Protein AF-A0A8S2SVK4-F1 (afdb_monomer_lite)

Structure (mmCIF, N/CA/C/O backbone):
data_AF-A0A8S2SVK4-F1
#
_entry.id   AF-A0A8S2SVK4-F1
#
loop_
_atom_site.group_PDB
_atom_site.id
_atom_site.type_symbol
_atom_site.label_atom_id
_atom_site.label_alt_id
_atom_site.label_comp_id
_atom_site.label_asym_id
_atom_site.label_entity_id
_atom_site.label_seq_id
_atom_site.pdbx_PDB_ins_code
_atom_site.Cartn_x
_atom_site.Cartn_y
_atom_site.Cartn_z
_atom_site.occupancy
_atom_site.B_iso_or_equiv
_atom_site.auth_seq_id
_atom_site.auth_comp_id
_atom_site.auth_asym_id
_atom_site.auth_atom_id
_atom_site.pdbx_PDB_model_num
ATOM 1 N N . MET A 1 1 ? -4.623 0.994 -13.336 1.00 51.44 1 MET A N 1
ATOM 2 C CA . MET A 1 1 ? -4.953 1.415 -11.956 1.00 51.44 1 MET A CA 1
ATOM 3 C C . MET A 1 1 ? -5.474 0.155 -11.266 1.00 51.44 1 MET A C 1
ATOM 5 O O . MET A 1 1 ? -6.152 -0.595 -11.943 1.00 51.44 1 MET A O 1
ATOM 9 N N . ILE A 1 2 ? -5.151 -0.203 -10.024 1.00 57.31 2 ILE A N 1
ATOM 10 C CA . ILE A 1 2 ? -5.246 0.657 -8.842 1.00 57.31 2 ILE A CA 1
ATOM 11 C C . ILE A 1 2 ? -4.141 0.286 -7.832 1.00 57.31 2 ILE A C 1
ATOM 13 O O . ILE A 1 2 ? -4.230 -0.719 -7.137 1.00 57.31 2 ILE A O 1
ATOM 17 N N . ALA A 1 3 ? -3.110 1.127 -7.739 1.00 61.59 3 ALA A N 1
ATOM 18 C CA . ALA A 1 3 ? -2.476 1.421 -6.459 1.00 61.59 3 ALA A CA 1
ATOM 19 C C . ALA A 1 3 ? -3.207 2.677 -5.964 1.00 61.59 3 ALA A C 1
ATOM 21 O O . ALA A 1 3 ? -3.165 3.705 -6.638 1.00 61.59 3 ALA A O 1
ATOM 22 N N . GLY A 1 4 ? -4.012 2.537 -4.915 1.00 69.81 4 GLY A N 1
ATOM 23 C CA . GLY A 1 4 ? -4.891 3.588 -4.398 1.00 69.81 4 GLY A CA 1
ATOM 24 C C . GLY A 1 4 ? -4.437 4.080 -3.026 1.00 69.81 4 GLY A C 1
ATOM 25 O O . GLY A 1 4 ? -3.562 3.474 -2.414 1.00 69.81 4 GLY A O 1
ATOM 26 N N . GLY A 1 5 ? -5.018 5.187 -2.567 1.00 71.38 5 GLY A N 1
ATOM 27 C CA . GLY A 1 5 ? -4.707 5.813 -1.273 1.00 71.38 5 GLY A CA 1
ATOM 28 C C . GLY A 1 5 ? -3.525 6.795 -1.279 1.00 71.38 5 GLY A C 1
ATOM 29 O O . GLY A 1 5 ? -3.258 7.462 -0.291 1.00 71.38 5 GLY A O 1
ATOM 30 N N . ALA A 1 6 ? -2.796 6.927 -2.393 1.00 77.25 6 ALA A N 1
ATOM 31 C CA . ALA A 1 6 ? -1.817 7.999 -2.584 1.00 77.25 6 ALA A CA 1
ATOM 32 C C . ALA A 1 6 ? -1.572 8.271 -4.075 1.00 77.25 6 ALA A C 1
ATOM 34 O O . ALA A 1 6 ? -1.594 7.352 -4.896 1.00 77.25 6 ALA A O 1
ATOM 35 N N . ALA A 1 7 ? -1.290 9.529 -4.425 1.00 86.50 7 ALA A N 1
ATOM 36 C CA . ALA A 1 7 ? -0.860 9.916 -5.767 1.00 86.50 7 ALA A CA 1
ATOM 37 C C . ALA A 1 7 ? 0.644 9.637 -5.942 1.00 86.50 7 ALA A C 1
ATOM 39 O O . ALA A 1 7 ? 1.463 10.539 -5.807 1.00 86.50 7 ALA A O 1
ATOM 40 N N . ALA A 1 8 ? 0.995 8.377 -6.201 1.00 90.69 8 ALA A N 1
ATOM 41 C CA . ALA A 1 8 ? 2.377 7.924 -6.349 1.00 90.69 8 A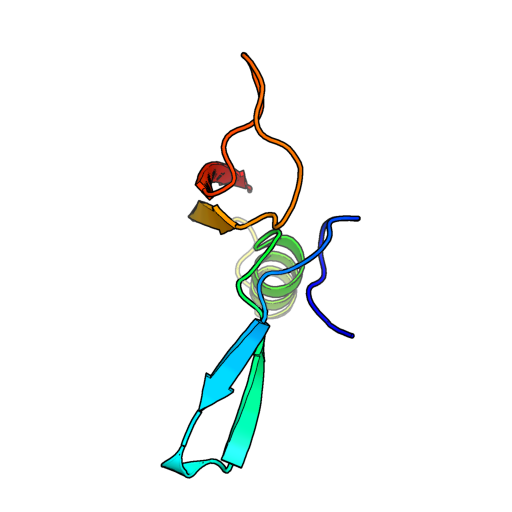LA A CA 1
ATOM 42 C C . ALA A 1 8 ? 2.524 6.912 -7.492 1.00 90.69 8 ALA A C 1
ATOM 44 O O . ALA A 1 8 ? 1.591 6.159 -7.797 1.00 90.69 8 ALA A O 1
ATOM 45 N N . LYS A 1 9 ? 3.704 6.853 -8.121 1.00 92.50 9 LYS A N 1
ATOM 46 C CA . LYS A 1 9 ? 3.981 5.846 -9.160 1.00 92.50 9 LYS A CA 1
ATOM 47 C C . LYS A 1 9 ? 4.242 4.488 -8.491 1.00 92.50 9 LYS A C 1
ATOM 49 O O . LYS A 1 9 ? 5.168 4.387 -7.693 1.00 92.50 9 LYS A O 1
ATOM 54 N N . PRO A 1 10 ? 3.488 3.419 -8.800 1.00 95.62 10 PRO A N 1
ATOM 55 C CA . PRO A 1 10 ? 3.696 2.132 -8.144 1.00 95.62 10 PRO A CA 1
ATOM 56 C C . PRO A 1 10 ? 4.852 1.340 -8.766 1.00 95.62 10 PRO A C 1
ATOM 58 O O . PRO A 1 10 ? 5.166 1.471 -9.956 1.00 95.62 10 PRO A O 1
ATOM 61 N N . PHE A 1 11 ? 5.436 0.440 -7.975 1.00 96.75 11 PHE A N 1
ATOM 62 C CA . PHE A 1 11 ? 6.189 -0.688 -8.525 1.00 96.75 11 PHE A CA 1
ATOM 63 C C . PHE A 1 11 ? 5.224 -1.703 -9.134 1.00 96.75 11 PHE A C 1
ATOM 65 O O . PHE A 1 11 ? 4.121 -1.916 -8.629 1.00 96.75 11 PHE A O 1
ATOM 72 N N . VAL A 1 12 ? 5.653 -2.327 -10.225 1.00 96.88 12 VAL A N 1
ATOM 73 C CA . VAL A 1 12 ? 4.865 -3.279 -11.005 1.00 96.88 12 VAL A CA 1
ATOM 74 C C . VAL A 1 12 ? 5.553 -4.633 -10.950 1.00 96.88 12 VAL A C 1
ATOM 76 O O . VAL A 1 12 ? 6.758 -4.710 -11.170 1.00 96.88 12 VAL A O 1
ATOM 79 N N . THR A 1 13 ? 4.786 -5.688 -10.709 1.00 97.62 13 THR A N 1
ATOM 80 C CA . THR A 1 13 ? 5.259 -7.073 -10.754 1.00 97.62 13 THR A CA 1
ATOM 81 C C . THR A 1 13 ? 4.233 -7.969 -11.453 1.00 97.62 13 THR A C 1
ATOM 83 O O . THR A 1 13 ? 3.166 -7.503 -11.869 1.00 97.62 13 THR A O 1
ATOM 86 N N . HIS A 1 14 ? 4.562 -9.244 -11.627 1.00 98.06 14 HIS A N 1
ATOM 87 C CA . HIS A 1 14 ? 3.731 -10.228 -12.305 1.00 98.06 14 HIS A CA 1
ATOM 88 C 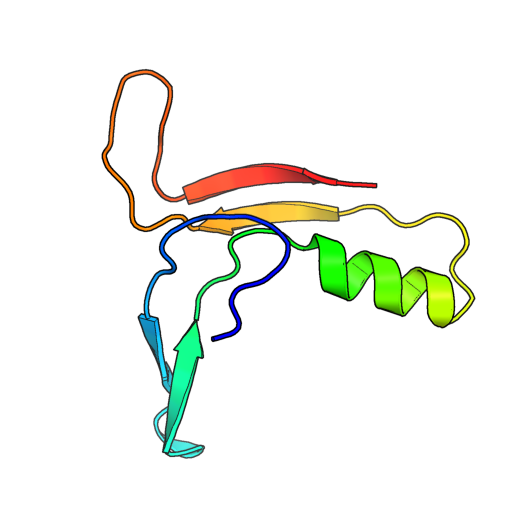C . HIS A 1 14 ? 3.636 -11.510 -11.474 1.00 98.06 14 HIS A C 1
ATOM 90 O O . HIS A 1 14 ? 4.637 -11.990 -10.945 1.00 98.06 14 HIS A O 1
ATOM 96 N N . HIS A 1 15 ? 2.425 -12.043 -11.349 1.00 98.31 15 HIS A N 1
ATOM 97 C CA . HIS A 1 15 ? 2.163 -13.313 -10.689 1.00 98.31 15 HIS A CA 1
ATOM 98 C C . HIS A 1 15 ? 2.038 -14.410 -11.749 1.00 98.31 15 HIS A C 1
ATOM 100 O O . HIS A 1 15 ? 1.056 -14.412 -12.481 1.00 98.31 15 HIS A O 1
ATOM 106 N N . ASN A 1 16 ? 2.985 -15.355 -11.785 1.00 98.00 16 ASN A N 1
ATOM 107 C CA . ASN A 1 16 ? 3.084 -16.362 -12.854 1.00 98.00 16 ASN A CA 1
ATOM 108 C C . ASN A 1 16 ? 1.850 -17.277 -12.943 1.00 98.00 16 ASN A C 1
ATOM 110 O O . ASN A 1 16 ? 1.263 -17.397 -14.009 1.00 98.00 16 ASN A O 1
ATOM 114 N N . ASP A 1 17 ? 1.415 -17.881 -11.830 1.00 98.38 17 ASP A N 1
ATOM 115 C CA . ASP A 1 17 ? 0.328 -18.881 -11.886 1.00 98.38 17 ASP A CA 1
ATOM 116 C C . ASP A 1 17 ? -1.047 -18.275 -12.201 1.00 98.38 17 ASP A C 1
ATOM 118 O O . ASP A 1 17 ? -1.881 -18.907 -12.841 1.00 98.38 17 ASP A O 1
ATOM 122 N N . LEU A 1 18 ? -1.286 -17.044 -11.739 1.00 97.81 18 LEU A N 1
ATOM 123 C CA . LEU A 1 18 ? -2.508 -16.286 -12.007 1.00 97.81 18 LEU A CA 1
ATOM 124 C C . LEU A 1 18 ? -2.416 -15.471 -13.304 1.00 97.81 18 LEU A C 1
ATOM 126 O O . LEU A 1 18 ? -3.382 -14.792 -13.643 1.00 97.81 18 LEU A O 1
ATOM 130 N N . ASP A 1 19 ? -1.258 -15.495 -13.972 1.00 97.12 19 ASP A N 1
ATOM 131 C CA . ASP A 1 19 ? -0.927 -14.713 -15.166 1.00 97.12 19 ASP A CA 1
ATOM 132 C C . ASP A 1 19 ? -1.424 -13.257 -15.083 1.00 97.12 19 ASP A C 1
ATOM 134 O O . ASP A 1 19 ? -2.107 -12.731 -15.964 1.00 97.12 19 ASP A O 1
ATOM 138 N N . MET A 1 20 ? -1.135 -12.585 -13.962 1.00 97.38 20 MET A N 1
ATOM 139 C CA . MET A 1 20 ? -1.692 -11.257 -13.693 1.00 97.38 20 MET A CA 1
ATOM 140 C C . MET A 1 20 ? -0.657 -10.233 -13.250 1.00 97.38 20 MET A C 1
ATOM 142 O O . MET A 1 20 ? 0.309 -10.512 -12.540 1.00 97.38 20 MET A O 1
ATOM 146 N N . LYS A 1 21 ? -0.901 -8.986 -13.653 1.00 97.12 21 LYS A N 1
ATOM 147 C CA . LYS A 1 21 ? -0.109 -7.826 -13.250 1.00 97.12 21 LYS A CA 1
ATOM 148 C C . LYS A 1 21 ? -0.524 -7.368 -11.853 1.00 97.12 21 LYS A C 1
ATOM 150 O O . LYS A 1 21 ? -1.686 -7.033 -11.634 1.00 97.12 21 LYS A O 1
ATOM 155 N N . LEU A 1 22 ? 0.439 -7.288 -10.941 1.00 96.62 22 LEU A N 1
ATOM 156 C CA . LEU A 1 22 ? 0.251 -6.781 -9.583 1.00 96.62 22 LEU A CA 1
ATOM 157 C C . LEU A 1 22 ? 1.057 -5.500 -9.363 1.00 96.62 22 LEU A C 1
ATOM 159 O O . LEU A 1 22 ? 2.005 -5.190 -10.089 1.00 96.62 22 LEU A O 1
ATOM 163 N N . PHE A 1 23 ? 0.656 -4.743 -8.346 1.00 96.25 23 PHE A N 1
ATOM 164 C CA . PHE A 1 23 ? 1.275 -3.478 -7.975 1.00 96.25 23 PHE A CA 1
ATOM 165 C C . PHE A 1 23 ? 1.634 -3.507 -6.495 1.00 96.25 23 PHE A C 1
ATOM 167 O O . PHE A 1 23 ? 0.820 -3.922 -5.671 1.00 96.25 23 PHE A O 1
ATOM 174 N N . MET A 1 24 ? 2.832 -3.038 -6.152 1.00 96.69 24 MET A N 1
ATOM 175 C CA . MET A 1 24 ? 3.185 -2.840 -4.746 1.00 96.69 24 MET A CA 1
ATOM 176 C C . MET A 1 24 ? 2.392 -1.653 -4.189 1.00 96.69 24 MET A C 1
ATOM 178 O O . MET A 1 24 ? 2.194 -0.650 -4.881 1.00 96.69 24 MET A O 1
ATOM 182 N N . ARG A 1 25 ? 1.919 -1.770 -2.945 1.00 95.62 25 ARG A N 1
ATOM 183 C CA . ARG A 1 25 ? 1.043 -0.767 -2.323 1.00 95.62 25 ARG A CA 1
ATOM 184 C C . ARG A 1 25 ? 1.754 0.569 -2.086 1.00 95.62 25 ARG A C 1
ATOM 186 O O . ARG A 1 25 ? 2.868 0.598 -1.563 1.00 95.62 25 ARG A O 1
ATOM 193 N N . VAL A 1 26 ? 1.062 1.665 -2.398 1.00 96.44 26 VAL A N 1
ATOM 194 C CA . VAL A 1 26 ? 1.522 3.045 -2.142 1.00 96.44 26 VAL A CA 1
ATOM 195 C C . VAL A 1 26 ? 0.969 3.626 -0.831 1.00 96.44 26 VAL A C 1
ATOM 197 O O . VAL A 1 26 ? 1.581 4.541 -0.278 1.00 96.44 26 VAL A O 1
ATOM 200 N N . ALA A 1 27 ? -0.157 3.080 -0.348 1.00 96.94 27 ALA A N 1
ATOM 201 C CA . ALA A 1 27 ? -0.805 3.341 0.941 1.00 96.94 27 ALA A CA 1
ATOM 202 C C . ALA A 1 27 ? -1.782 2.186 1.297 1.00 96.94 27 ALA A C 1
ATOM 204 O O . ALA A 1 27 ? -2.274 1.519 0.378 1.00 96.94 27 ALA A O 1
ATOM 205 N N . PRO A 1 28 ? -2.054 1.916 2.590 1.00 96.69 28 PRO A N 1
ATOM 206 C CA . PRO A 1 28 ? -3.083 0.974 3.039 1.00 96.69 28 PRO A CA 1
ATOM 207 C C . PRO A 1 28 ? -4.499 1.580 3.151 1.00 96.69 28 PRO A C 1
ATOM 209 O O . PRO A 1 28 ? -5.450 0.807 3.273 1.00 96.69 28 PRO A O 1
ATOM 212 N N . GLU A 1 29 ? -4.658 2.908 3.046 1.00 96.62 29 GLU A N 1
ATOM 213 C CA . GLU A 1 29 ? -5.911 3.685 3.192 1.00 96.62 29 GLU A CA 1
ATOM 214 C C . GLU A 1 29 ? -7.203 2.956 2.787 1.00 96.62 29 GLU A C 1
ATOM 216 O O . GLU A 1 29 ? -8.143 2.836 3.575 1.00 96.62 29 GLU A O 1
ATOM 221 N N . LEU A 1 30 ? -7.281 2.472 1.542 1.00 96.00 30 LEU A N 1
ATOM 222 C CA . LEU A 1 30 ? -8.517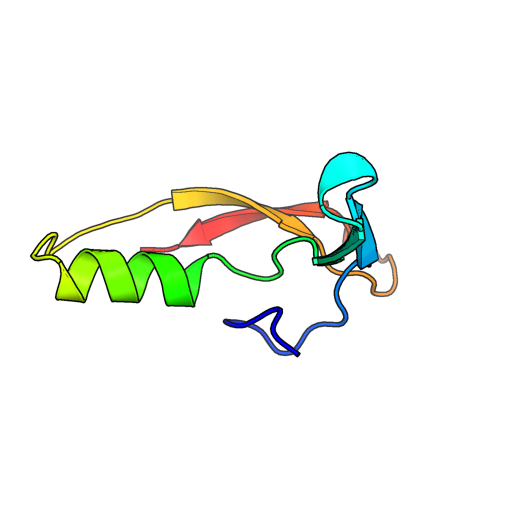 1.884 1.018 1.00 96.00 30 LEU A CA 1
ATOM 223 C C . LEU A 1 30 ? -8.908 0.606 1.766 1.00 96.00 30 LEU A C 1
ATOM 225 O O . LEU A 1 30 ? -10.090 0.394 2.030 1.00 96.00 30 LEU A O 1
ATOM 229 N N . TYR A 1 31 ? -7.931 -0.219 2.144 1.00 96.81 31 TYR A N 1
ATOM 230 C CA . TYR A 1 31 ? -8.185 -1.440 2.903 1.00 96.81 31 TYR A CA 1
ATOM 231 C C . TYR A 1 31 ? -8.599 -1.123 4.339 1.00 96.81 31 TYR A C 1
ATOM 233 O O . TYR A 1 31 ? -9.541 -1.731 4.838 1.00 96.81 31 TYR A O 1
ATOM 241 N N . LEU A 1 32 ? -7.975 -0.127 4.975 1.00 97.56 32 LEU A N 1
ATOM 242 C CA . LEU A 1 32 ? -8.383 0.326 6.309 1.00 97.56 32 LEU A CA 1
ATOM 243 C C . LEU A 1 32 ? -9.827 0.843 6.300 1.00 97.56 32 LEU A C 1
ATOM 245 O O . LEU A 1 32 ? -10.633 0.439 7.134 1.00 97.56 32 LEU A O 1
ATOM 249 N N . LYS A 1 33 ? -10.211 1.631 5.289 1.00 97.44 33 LYS A N 1
ATOM 250 C CA . LYS A 1 33 ? -11.602 2.081 5.115 1.00 97.44 33 LYS A CA 1
ATOM 251 C C . LYS A 1 33 ? -12.579 0.925 4.899 1.00 97.44 33 LYS A C 1
ATOM 253 O O . LYS A 1 33 ? -13.690 0.969 5.420 1.00 97.44 33 LYS A O 1
ATOM 258 N N . MET A 1 34 ? -12.183 -0.122 4.173 1.00 97.94 34 MET A N 1
ATOM 259 C CA . MET A 1 34 ? -13.010 -1.326 4.025 1.00 97.94 34 MET A CA 1
ATOM 260 C C . MET A 1 34 ? -13.200 -2.068 5.355 1.00 97.94 34 MET A C 1
ATOM 262 O O . MET A 1 34 ? -14.289 -2.580 5.599 1.00 97.94 34 MET A O 1
ATOM 266 N N . LEU A 1 35 ? -12.190 -2.096 6.233 1.00 98.38 35 LEU A N 1
ATOM 267 C CA . LEU A 1 35 ? -12.322 -2.667 7.580 1.00 98.38 35 LEU A CA 1
ATOM 268 C C . LEU A 1 35 ? -13.285 -1.857 8.456 1.00 98.38 35 LEU A C 1
ATOM 270 O O . LEU A 1 35 ? -14.092 -2.450 9.172 1.00 98.38 35 LEU A O 1
ATOM 274 N N . VAL A 1 36 ? -13.252 -0.525 8.349 1.00 98.12 36 VAL A N 1
ATOM 275 C CA . VAL A 1 36 ? -14.218 0.357 9.025 1.00 98.12 36 VAL A CA 1
ATOM 276 C C . VAL A 1 36 ? -15.640 0.073 8.541 1.00 98.12 36 VAL A C 1
ATOM 278 O O .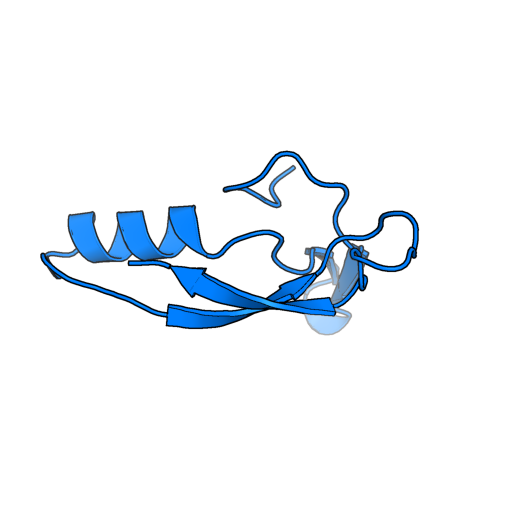 VAL A 1 36 ? -16.537 -0.120 9.356 1.00 98.12 36 VAL A O 1
ATOM 281 N N . VAL A 1 37 ? -15.850 -0.054 7.225 1.00 98.31 37 VAL A N 1
ATOM 282 C CA . VAL A 1 37 ? -17.148 -0.486 6.664 1.00 98.31 37 VAL A CA 1
ATOM 283 C C . VAL A 1 37 ? -17.546 -1.880 7.175 1.00 98.31 37 VAL A C 1
ATOM 285 O O . VAL A 1 37 ? -18.727 -2.141 7.387 1.00 98.31 37 VAL A O 1
ATOM 288 N N . GLY A 1 38 ? -16.572 -2.760 7.418 1.00 98.44 38 GLY A N 1
ATOM 289 C CA . GLY A 1 38 ? -16.758 -4.081 8.021 1.00 98.44 38 GLY A CA 1
ATOM 290 C C . GLY A 1 38 ? -17.070 -4.084 9.525 1.00 98.44 38 GLY A C 1
ATOM 291 O O . GLY A 1 38 ? -17.247 -5.162 10.088 1.00 98.44 38 GLY A O 1
ATOM 292 N N . GLY A 1 39 ? -17.149 -2.918 10.175 1.00 98.25 39 GLY A N 1
ATOM 293 C CA . GLY A 1 39 ? -17.512 -2.778 11.589 1.00 98.25 39 GLY A CA 1
ATOM 294 C C . GLY A 1 39 ? -16.331 -2.684 12.559 1.00 98.25 39 GLY A C 1
ATOM 295 O O . GLY A 1 39 ? -16.533 -2.753 13.769 1.00 98.25 39 GLY A O 1
ATOM 296 N N . LEU A 1 40 ? -15.098 -2.532 12.063 1.00 98.38 40 LEU A N 1
ATOM 297 C CA . LEU A 1 40 ? -13.944 -2.212 12.906 1.00 98.38 40 LEU A CA 1
ATOM 298 C C . LEU A 1 40 ? -13.780 -0.689 13.002 1.00 98.38 40 LEU A C 1
ATOM 300 O O . LEU A 1 40 ? -13.065 -0.085 12.210 1.00 98.38 40 LEU A O 1
ATOM 304 N N . ASP A 1 41 ? -14.425 -0.072 13.995 1.00 97.19 41 ASP A N 1
ATOM 305 C CA . ASP A 1 41 ? -14.497 1.395 14.148 1.00 97.19 41 ASP A CA 1
ATOM 306 C C . ASP A 1 41 ? -13.139 2.097 14.310 1.00 97.19 41 ASP A C 1
ATOM 308 O O . ASP A 1 41 ? -13.029 3.307 14.104 1.00 97.19 41 ASP A O 1
ATOM 312 N N . ARG A 1 42 ? -12.108 1.365 14.745 1.00 97.69 42 ARG A N 1
ATOM 313 C CA . ARG A 1 42 ? -10.748 1.879 14.942 1.00 97.69 42 ARG A CA 1
ATOM 314 C C . ARG A 1 42 ? -9.750 0.833 14.481 1.00 97.69 42 ARG A C 1
ATOM 316 O O . ARG A 1 42 ? -9.628 -0.224 15.099 1.00 97.69 42 ARG A O 1
ATOM 323 N N .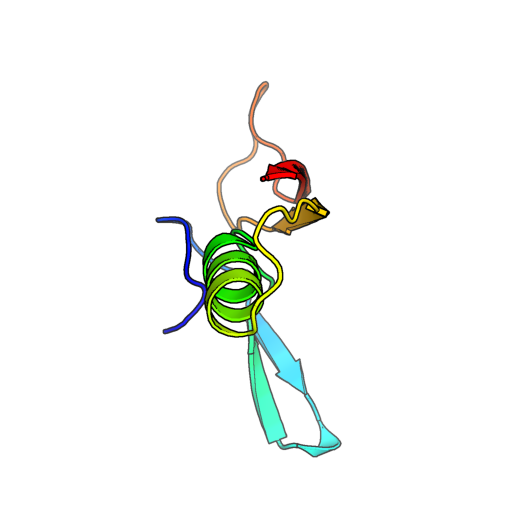 VAL A 1 43 ? -9.032 1.144 13.414 1.00 98.25 43 VAL A N 1
ATOM 324 C CA . VAL A 1 43 ? -8.012 0.282 12.817 1.00 98.25 43 VAL A CA 1
ATOM 325 C C . VAL A 1 43 ? -6.736 1.083 12.651 1.00 98.25 43 VAL A C 1
ATOM 327 O O . VAL A 1 43 ? -6.789 2.295 12.534 1.00 98.25 43 VAL A O 1
ATOM 330 N N . PHE A 1 44 ? -5.589 0.419 12.669 1.00 98.31 44 PHE A N 1
ATOM 331 C CA . PHE A 1 44 ? -4.336 1.039 12.265 1.00 98.31 44 PHE A CA 1
ATOM 332 C C . PHE A 1 44 ? -3.419 -0.014 11.656 1.00 98.31 44 PHE A C 1
ATOM 334 O O . PHE A 1 44 ? -3.544 -1.205 11.951 1.00 98.31 44 PHE A O 1
ATOM 341 N N . GLU A 1 45 ? -2.475 0.424 10.834 1.00 98.62 45 GLU A N 1
ATOM 342 C CA . GLU A 1 45 ? -1.410 -0.427 10.322 1.00 98.62 45 GLU A CA 1
ATOM 343 C C . GLU A 1 45 ? -0.068 0.306 10.383 1.00 98.62 45 GLU A C 1
ATOM 345 O O . GLU A 1 45 ? 0.072 1.409 9.856 1.00 98.62 45 GLU A O 1
ATOM 350 N N . ILE A 1 46 ? 0.937 -0.341 10.986 1.00 98.56 46 ILE A N 1
ATOM 351 C CA . ILE A 1 46 ? 2.345 0.027 10.819 1.00 98.56 46 ILE A CA 1
ATOM 352 C C . ILE A 1 46 ? 2.945 -0.937 9.807 1.00 98.56 46 ILE A C 1
ATOM 354 O O . ILE A 1 46 ? 3.034 -2.139 10.060 1.00 98.56 46 ILE A 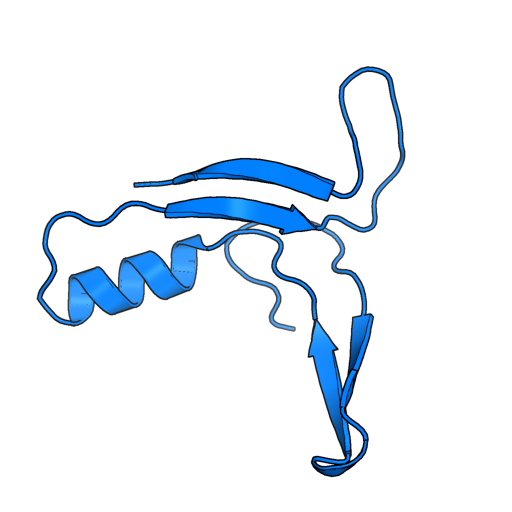O 1
ATOM 358 N N . GLY A 1 47 ? 3.375 -0.420 8.663 1.00 97.88 47 GLY A N 1
ATOM 359 C CA . GLY A 1 47 ? 3.807 -1.281 7.577 1.00 97.88 47 GLY A CA 1
ATOM 360 C C . GLY A 1 47 ? 4.608 -0.559 6.515 1.00 97.88 47 GLY A C 1
ATOM 361 O O . GLY A 1 47 ? 4.737 0.666 6.505 1.00 97.88 47 GLY A O 1
ATOM 362 N N . ARG A 1 48 ? 5.167 -1.355 5.602 1.00 98.19 48 ARG A N 1
ATOM 363 C CA . ARG A 1 48 ? 5.956 -0.836 4.493 1.00 98.19 48 ARG A CA 1
ATOM 364 C C . ARG A 1 48 ? 5.093 -0.454 3.302 1.00 98.19 48 ARG A C 1
ATOM 366 O O . ARG A 1 48 ? 4.191 -1.208 2.932 1.00 98.19 48 ARG A O 1
ATOM 373 N N . VAL A 1 49 ? 5.396 0.688 2.700 1.00 97.50 49 VAL A N 1
ATOM 374 C CA . VAL A 1 49 ? 4.827 1.152 1.433 1.00 97.50 49 VAL A CA 1
ATOM 375 C C . VAL A 1 49 ? 5.939 1.389 0.420 1.00 97.50 49 VAL A C 1
ATOM 377 O O . VAL A 1 49 ? 7.095 1.607 0.788 1.00 97.50 49 VAL A O 1
ATOM 380 N N . PHE A 1 50 ? 5.581 1.316 -0.860 1.00 97.88 50 PHE A N 1
ATOM 381 C CA . PHE A 1 50 ? 6.530 1.310 -1.964 1.00 97.88 50 PHE A CA 1
ATOM 382 C C . PHE A 1 50 ? 6.126 2.344 -3.011 1.00 97.88 50 PHE A C 1
ATOM 384 O O . PHE A 1 50 ? 5.022 2.281 -3.557 1.00 97.88 50 PHE A O 1
ATOM 391 N N . ARG A 1 51 ? 7.024 3.279 -3.324 1.00 96.75 51 ARG A N 1
ATOM 392 C CA . ARG A 1 51 ? 6.816 4.320 -4.339 1.00 96.75 51 ARG A CA 1
ATOM 393 C C . ARG A 1 51 ? 7.985 4.316 -5.316 1.00 96.75 51 ARG A C 1
ATOM 395 O O . ARG A 1 51 ? 9.135 4.479 -4.926 1.00 96.75 51 ARG A O 1
ATOM 402 N N . ASN A 1 52 ? 7.687 4.086 -6.589 1.00 96.25 52 ASN A N 1
ATOM 403 C CA . ASN A 1 52 ? 8.651 4.025 -7.686 1.00 96.25 52 ASN A CA 1
ATOM 404 C C . ASN A 1 52 ? 8.981 5.444 -8.175 1.00 96.25 52 ASN A C 1
ATOM 406 O O . ASN A 1 52 ? 8.616 5.846 -9.284 1.00 96.25 52 ASN A O 1
ATOM 410 N N . GLU A 1 53 ? 9.604 6.209 -7.286 1.00 94.50 53 GLU A N 1
ATOM 411 C CA . GLU A 1 53 ? 9.932 7.629 -7.421 1.00 94.50 53 GLU A CA 1
ATOM 412 C C . GLU A 1 53 ? 11.444 7.850 -7.232 1.00 94.50 53 GLU A C 1
ATOM 414 O O . GLU A 1 53 ? 12.205 6.899 -7.041 1.00 94.50 53 GLU A O 1
ATOM 419 N N . GLY A 1 54 ? 11.900 9.100 -7.363 1.00 94.75 54 GLY A N 1
ATOM 420 C CA . GLY A 1 54 ? 13.307 9.456 -7.169 1.00 94.75 54 GLY A CA 1
ATOM 421 C C . GLY A 1 54 ? 13.767 9.276 -5.719 1.00 94.75 54 GLY A C 1
ATOM 422 O O . GLY A 1 54 ? 12.964 9.351 -4.792 1.00 94.75 54 GLY A O 1
ATOM 423 N N . ILE A 1 55 ? 15.070 9.053 -5.538 1.00 97.75 55 ILE A N 1
ATOM 424 C CA . ILE A 1 55 ? 15.710 8.942 -4.221 1.00 97.75 55 ILE A CA 1
ATOM 425 C C . ILE A 1 55 ? 16.366 10.278 -3.876 1.00 97.75 55 ILE A C 1
ATOM 427 O O . ILE A 1 55 ? 17.119 10.817 -4.688 1.00 97.75 55 ILE A O 1
ATOM 431 N N . ASP A 1 56 ? 16.122 10.781 -2.669 1.00 96.56 56 ASP A N 1
ATOM 432 C CA . ASP A 1 56 ? 16.823 11.939 -2.109 1.00 96.56 56 ASP A CA 1
ATOM 433 C C . ASP A 1 56 ? 16.997 11.804 -0.584 1.00 96.56 56 ASP A C 1
ATOM 435 O O . ASP A 1 56 ? 16.756 10.743 -0.011 1.00 96.56 56 ASP A O 1
ATOM 439 N N . MET A 1 57 ? 17.433 12.875 0.086 1.00 97.38 57 MET A N 1
ATOM 440 C CA . MET A 1 57 ? 17.683 12.890 1.537 1.00 97.38 57 MET A CA 1
ATOM 441 C C . MET A 1 57 ? 16.451 12.567 2.398 1.00 97.38 57 MET A C 1
ATOM 443 O O . MET A 1 57 ? 16.591 12.268 3.581 1.00 97.38 57 MET A O 1
ATOM 447 N N . THR A 1 58 ? 15.254 12.656 1.824 1.00 96.38 58 THR A N 1
ATOM 448 C CA . THR A 1 58 ? 13.962 12.456 2.489 1.00 96.38 58 THR A CA 1
ATOM 449 C C . THR A 1 58 ? 13.100 11.370 1.844 1.00 96.38 58 THR A C 1
ATOM 451 O O . THR A 1 58 ? 12.139 10.919 2.465 1.00 96.38 58 THR A O 1
ATOM 454 N N . HIS A 1 59 ? 13.444 10.910 0.640 1.00 96.69 59 HIS A N 1
ATOM 455 C CA . HIS A 1 59 ? 12.659 9.949 -0.128 1.00 96.69 59 HIS A CA 1
ATOM 456 C C . HIS A 1 59 ? 13.431 8.645 -0.330 1.00 96.69 59 HIS A C 1
ATOM 458 O O . HIS A 1 59 ? 14.389 8.583 -1.099 1.00 96.69 59 HIS A O 1
ATOM 464 N N . ASN A 1 60 ? 12.970 7.581 0.335 1.00 97.56 60 ASN A N 1
ATOM 465 C CA . ASN A 1 60 ? 13.388 6.212 0.046 1.00 97.56 60 ASN A CA 1
ATOM 466 C C . ASN A 1 60 ? 12.247 5.473 -0.680 1.00 97.56 60 ASN A C 1
ATOM 468 O O . ASN A 1 60 ? 11.105 5.586 -0.234 1.00 97.56 60 ASN A O 1
ATOM 472 N N . PRO A 1 61 ? 12.507 4.675 -1.735 1.00 97.25 61 PRO A N 1
ATOM 473 C CA . PRO A 1 61 ? 11.449 3.998 -2.496 1.00 97.25 61 PRO A CA 1
ATOM 474 C C . PRO A 1 61 ? 10.634 2.987 -1.684 1.00 97.25 61 PRO A C 1
ATOM 476 O O . PRO A 1 61 ? 9.537 2.605 -2.087 1.00 97.25 61 PRO A O 1
ATOM 479 N N . GLU A 1 62 ? 11.165 2.561 -0.540 1.00 97.94 62 GLU A N 1
ATOM 480 C CA . GLU A 1 62 ? 10.516 1.681 0.421 1.00 97.94 62 GLU A CA 1
ATOM 481 C C . GLU A 1 62 ? 10.598 2.303 1.825 1.00 97.94 62 GLU A C 1
ATOM 483 O O . GLU A 1 62 ? 11.674 2.380 2.416 1.00 97.94 62 GLU A O 1
ATOM 488 N N . PHE A 1 63 ? 9.479 2.704 2.418 1.00 98.19 63 PHE A N 1
ATOM 489 C CA . PHE A 1 63 ? 9.485 3.362 3.731 1.00 98.19 63 PHE A CA 1
ATOM 490 C C . PHE A 1 63 ? 8.309 2.928 4.602 1.00 98.19 63 PHE A C 1
ATOM 492 O O . PHE A 1 63 ? 7.324 2.368 4.117 1.00 98.19 63 PHE A O 1
ATOM 499 N N . THR A 1 64 ? 8.462 3.105 5.912 1.00 98.31 64 THR A N 1
ATOM 500 C CA . THR A 1 64 ? 7.476 2.678 6.909 1.00 98.31 64 THR A CA 1
ATOM 501 C C . THR A 1 64 ? 6.545 3.832 7.237 1.00 98.31 64 THR A C 1
ATOM 503 O O . THR A 1 64 ? 7.008 4.945 7.480 1.00 98.31 64 THR A O 1
ATOM 506 N N . ILE A 1 65 ? 5.246 3.553 7.288 1.00 98.00 65 ILE A N 1
ATOM 507 C CA . ILE A 1 65 ? 4.224 4.498 7.744 1.00 98.00 65 ILE A CA 1
ATOM 508 C C . ILE A 1 65 ? 3.363 3.868 8.836 1.00 98.00 65 ILE A C 1
ATOM 510 O O . ILE A 1 65 ? 3.329 2.645 8.972 1.00 98.00 65 ILE A O 1
ATOM 514 N N . CYS A 1 66 ? 2.673 4.720 9.590 1.00 97.62 66 CYS A N 1
ATOM 515 C CA . CYS A 1 66 ? 1.558 4.355 10.453 1.00 97.62 66 CYS A CA 1
ATOM 516 C C . CYS A 1 66 ? 0.318 5.093 9.938 1.00 97.62 66 CYS A C 1
ATOM 518 O O . CYS A 1 66 ? 0.348 6.321 9.849 1.00 97.62 66 CYS A O 1
ATOM 520 N N . GLU A 1 67 ? -0.733 4.361 9.584 1.00 96.62 67 GLU A N 1
ATOM 521 C CA . GLU A 1 67 ? -2.028 4.917 9.172 1.00 96.62 67 GLU A CA 1
ATOM 522 C C . GLU A 1 67 ? -3.123 4.367 10.094 1.00 96.62 67 GLU A C 1
ATOM 524 O O . GLU A 1 67 ? -3.030 3.205 10.493 1.00 96.62 67 GLU A O 1
ATOM 529 N N . PHE A 1 68 ? -4.108 5.192 10.467 1.00 94.94 68 PHE A N 1
ATOM 530 C CA . PHE A 1 68 ? -5.184 4.871 11.413 1.00 94.94 68 PHE A CA 1
ATOM 531 C C . PHE A 1 68 ? -6.503 5.559 11.040 1.00 94.94 68 PHE A C 1
ATOM 533 O O . PHE A 1 68 ? -6.439 6.582 10.320 1.00 94.94 68 PHE A O 1
#

pLDDT: mean 94.1, std 9.66, range [51.44, 98.62]

Organism: NCBI:txid392030

InterPro domains:
  IPR004364 Aminoacyl-tRNA synthetase, class II (D/K/N) [PF00152] (3-68)
  IPR006195 Aminoacyl-tRNA synthetase, class II [PS50862] (1-68)
  IPR018149 Lysyl-tRNA synthetase, class II, C-terminal [PR00982] (3-19)
  IPR018149 Lysyl-tRNA synthetase, class II, C-terminal [PR00982] (32-45)
  IPR018149 Lysyl-tRNA synthetase, class II, C-terminal [PR00982] (50-67)
  IPR045864 Class II Aminoacyl-tRNA synthetase/Biotinyl protein ligase (BPL) and lipoyl protein ligase (LPL) [G3DSA:3.30.930.10] (1-68)
  IPR045864 Class II Aminoacyl-tRNA synthetase/Biotinyl protein ligase (BPL) and lipoyl protein ligase (LPL) [SSF55681] (2-68)

Secondary structure (DSSP, 8-state):
----SSS-PPPEEEETTTTEEEE--S-SHHHHHHHHHTT-SS--EEEEEE--S---SS--SEEEEEE-

Sequence (68 aa):
MIAGGAAAKPFVTHHNDLDMKLFMRVAPELYLKMLVVGGLDRVFEIGRVFRNEGIDMTHNPEFTICEF

Foldseek 3Di:
DDLDDDPAAWDWDADVVVRDIDTFHQDCVVVVVVVVVVVPVDDKDWDKGAGPDDDDPPDDRIDTDMDD

Radius of gyration: 13.71 Å; chains: 1; bounding box: 35×32×30 Å